Protein AF-A0A3D5TIS3-F1 (afdb_monomer)

Structure (mmCIF, N/CA/C/O backbone):
data_AF-A0A3D5TIS3-F1
#
_entry.id   AF-A0A3D5TIS3-F1
#
loop_
_atom_site.group_PDB
_atom_site.id
_atom_site.type_symbol
_atom_site.label_atom_id
_atom_site.label_alt_id
_atom_site.label_comp_id
_atom_site.label_asym_id
_atom_site.label_entity_id
_atom_site.label_seq_id
_atom_site.pdbx_PDB_ins_code
_atom_site.Cartn_x
_atom_site.Cartn_y
_atom_site.Cartn_z
_atom_site.occupancy
_atom_site.B_iso_or_equiv
_atom_site.auth_seq_id
_atom_site.auth_comp_id
_atom_site.auth_asym_id
_atom_site.auth_atom_id
_atom_site.pdbx_PDB_model_num
ATOM 1 N N . MET A 1 1 ? 1.834 -5.147 -11.925 1.00 90.56 1 MET A N 1
ATOM 2 C CA . MET A 1 1 ? 1.440 -4.172 -10.888 1.00 90.56 1 MET A CA 1
ATOM 3 C C . MET A 1 1 ? 0.392 -4.757 -9.948 1.00 90.56 1 MET A C 1
ATOM 5 O O . MET A 1 1 ? 0.541 -4.603 -8.745 1.00 90.56 1 MET A O 1
ATOM 9 N N . ASP A 1 2 ? -0.590 -5.497 -10.470 1.00 91.56 2 ASP A N 1
ATOM 10 C CA . ASP A 1 2 ? -1.676 -6.131 -9.696 1.00 91.56 2 ASP A CA 1
ATOM 11 C C . ASP A 1 2 ? -1.216 -6.884 -8.443 1.00 91.56 2 ASP A C 1
ATOM 13 O O . ASP A 1 2 ? -1.810 -6.719 -7.382 1.00 91.56 2 ASP A O 1
ATOM 17 N N . TYR A 1 3 ? -0.114 -7.638 -8.538 1.00 93.94 3 TYR A N 1
ATOM 18 C CA . TYR A 1 3 ? 0.488 -8.318 -7.387 1.00 93.94 3 TYR A CA 1
ATOM 19 C C . TYR A 1 3 ? 0.834 -7.352 -6.242 1.00 93.94 3 TYR A C 1
ATOM 21 O O . TYR A 1 3 ? 0.440 -7.583 -5.106 1.00 93.94 3 TYR A O 1
ATOM 29 N N . TRP A 1 4 ? 1.528 -6.249 -6.536 1.00 95.38 4 TRP A N 1
ATOM 30 C CA . TRP A 1 4 ? 1.963 -5.282 -5.524 1.00 95.38 4 TRP A CA 1
ATOM 31 C C . TRP A 1 4 ? 0.804 -4.477 -4.944 1.00 95.38 4 TRP A C 1
ATOM 33 O O . TRP A 1 4 ? 0.791 -4.196 -3.748 1.00 95.38 4 TRP A O 1
ATOM 43 N N . LEU A 1 5 ? -0.193 -4.155 -5.772 1.00 96.06 5 LEU A N 1
ATOM 44 C CA . LEU A 1 5 ? -1.414 -3.506 -5.305 1.00 96.06 5 LEU A CA 1
ATOM 45 C C . LEU A 1 5 ? -2.207 -4.421 -4.358 1.00 96.06 5 LEU A C 1
ATOM 47 O O . LEU A 1 5 ? -2.702 -3.954 -3.334 1.00 96.06 5 LEU A O 1
ATOM 51 N N . GLY A 1 6 ? -2.307 -5.715 -4.682 1.00 97.88 6 GLY A N 1
ATOM 52 C CA . GLY A 1 6 ? -2.912 -6.726 -3.812 1.00 97.88 6 GLY A CA 1
ATOM 53 C C . GLY A 1 6 ? -2.130 -6.900 -2.511 1.00 97.88 6 GLY A C 1
ATOM 54 O O . GLY A 1 6 ? -2.701 -6.758 -1.437 1.00 97.88 6 GLY A O 1
ATOM 55 N N . TYR A 1 7 ? -0.811 -7.080 -2.607 1.00 97.81 7 TYR A N 1
ATOM 56 C CA . TYR A 1 7 ? 0.087 -7.205 -1.457 1.00 97.81 7 TYR A CA 1
ATOM 57 C C . TYR A 1 7 ? -0.066 -6.047 -0.460 1.00 97.81 7 TYR A C 1
ATOM 59 O O . TYR A 1 7 ? -0.206 -6.277 0.740 1.00 97.81 7 TYR A O 1
ATOM 67 N N . ALA A 1 8 ? -0.076 -4.803 -0.948 1.00 97.50 8 ALA A N 1
ATOM 68 C CA . ALA A 1 8 ? -0.225 -3.625 -0.098 1.00 97.50 8 ALA A CA 1
ATOM 69 C C . ALA A 1 8 ? -1.596 -3.583 0.600 1.00 97.50 8 ALA A C 1
ATOM 71 O O . ALA A 1 8 ? -1.674 -3.298 1.794 1.00 97.50 8 ALA A O 1
ATOM 72 N N . LYS A 1 9 ? -2.673 -3.922 -0.121 1.00 98.38 9 LYS A N 1
ATOM 73 C CA . LYS A 1 9 ? -4.034 -3.986 0.432 1.00 98.38 9 LYS A CA 1
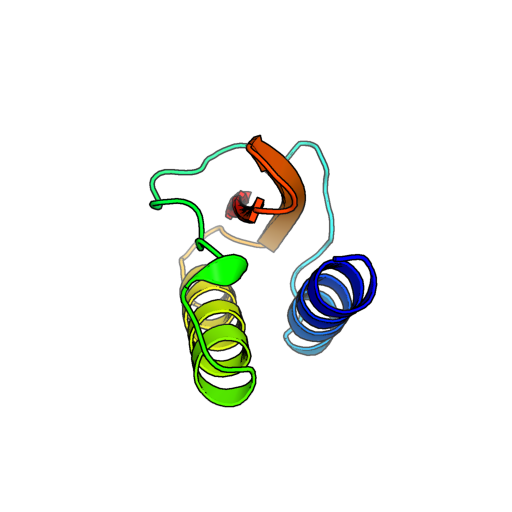ATOM 74 C C . LYS A 1 9 ? -4.177 -5.081 1.487 1.00 98.38 9 LYS A C 1
ATOM 76 O O . LYS A 1 9 ? -4.718 -4.817 2.560 1.00 98.38 9 LYS A O 1
ATOM 81 N N . ASP A 1 10 ? -3.651 -6.270 1.213 1.00 98.62 10 ASP A N 1
ATOM 82 C CA . ASP A 1 10 ? -3.684 -7.398 2.142 1.00 98.62 10 ASP A CA 1
ATOM 83 C C . ASP A 1 10 ? -2.875 -7.096 3.408 1.00 98.62 10 ASP A C 1
ATOM 85 O O . ASP A 1 10 ? -3.335 -7.374 4.517 1.00 98.62 10 ASP A O 1
ATOM 89 N N . TYR A 1 11 ? -1.702 -6.465 3.270 1.00 98.50 11 TYR A N 1
ATOM 90 C CA . TYR A 1 11 ? -0.899 -6.046 4.419 1.00 98.50 11 TYR A CA 1
ATOM 91 C C . TYR A 1 11 ? -1.617 -4.987 5.264 1.00 98.50 11 TYR A C 1
ATOM 93 O O . TYR A 1 11 ? -1.692 -5.143 6.482 1.00 98.50 11 TYR A O 1
ATOM 101 N N . ALA A 1 12 ? -2.196 -3.953 4.637 1.00 98.06 12 ALA A N 1
ATOM 102 C CA . ALA A 1 12 ? -2.942 -2.902 5.334 1.00 98.06 12 ALA A CA 1
ATOM 103 C C . ALA A 1 12 ? -4.085 -3.482 6.183 1.00 98.06 12 ALA A C 1
ATOM 105 O O . ALA A 1 12 ? -4.196 -3.188 7.376 1.00 98.06 12 ALA A O 1
ATOM 106 N N . VAL A 1 13 ? -4.891 -4.371 5.595 1.00 98.44 13 VAL A N 1
ATOM 107 C CA . VAL A 1 13 ? -5.968 -5.066 6.315 1.00 98.44 13 VAL A CA 1
ATOM 108 C C . VAL A 1 13 ? -5.400 -5.968 7.413 1.00 98.44 13 VAL A C 1
ATOM 110 O O . VAL A 1 13 ? -5.922 -5.981 8.528 1.00 98.44 13 VAL A O 1
ATOM 113 N N . GLY A 1 14 ? -4.303 -6.677 7.137 1.00 98.44 14 GLY A N 1
ATOM 114 C CA . GLY A 1 14 ? -3.632 -7.561 8.093 1.00 98.44 14 GLY A CA 1
ATOM 115 C C . GLY A 1 14 ? -3.129 -6.853 9.355 1.00 98.44 14 GLY A C 1
ATOM 116 O O . GLY A 1 14 ? -3.130 -7.457 10.427 1.00 98.44 14 GLY A O 1
ATOM 117 N N . ILE A 1 15 ? -2.759 -5.572 9.257 1.00 97.75 15 ILE A N 1
ATOM 118 C CA . ILE A 1 15 ? -2.348 -4.745 10.406 1.00 97.75 15 ILE A CA 1
ATOM 119 C C . ILE A 1 15 ? -3.499 -3.917 11.008 1.00 97.75 15 ILE A C 1
ATOM 121 O O . ILE A 1 15 ? -3.291 -3.150 11.951 1.00 97.75 15 ILE A O 1
ATOM 125 N N . GLY A 1 16 ? -4.726 -4.085 10.505 1.00 97.06 16 GLY A N 1
ATOM 126 C CA . GLY A 1 16 ? -5.934 -3.471 11.056 1.00 97.06 16 GLY A CA 1
ATOM 127 C C . GLY A 1 16 ? -6.233 -2.056 10.558 1.00 97.06 16 GLY A C 1
ATOM 128 O O . GLY A 1 16 ? -6.875 -1.299 11.287 1.00 97.06 16 GLY A O 1
ATOM 129 N N . LEU A 1 17 ? -5.770 -1.688 9.361 1.00 97.44 17 LEU A N 1
ATOM 130 C CA . LEU A 1 17 ? -6.242 -0.507 8.631 1.00 97.44 17 LEU A CA 1
ATOM 131 C C . LEU A 1 17 ? -7.426 -0.886 7.732 1.00 97.44 17 LEU A C 1
ATOM 133 O O . LEU A 1 17 ? -7.477 -1.980 7.166 1.00 97.44 17 LEU A O 1
ATOM 137 N N . ARG A 1 18 ? -8.388 0.026 7.574 1.00 97.94 18 ARG A N 1
ATOM 138 C CA . ARG A 1 18 ? -9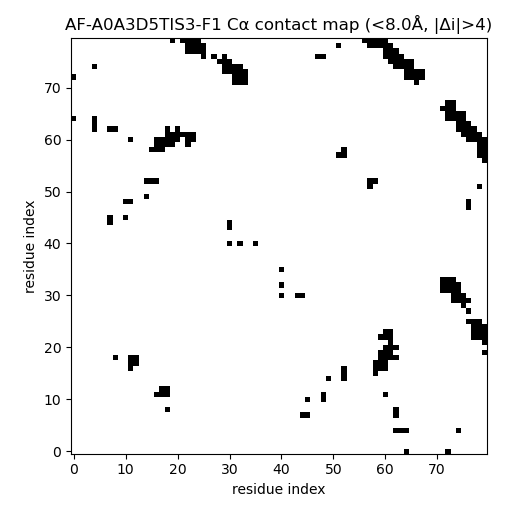.503 -0.133 6.630 1.00 97.94 18 ARG A CA 1
ATOM 139 C C . ARG A 1 18 ? -9.111 0.389 5.249 1.00 97.94 18 ARG A C 1
ATOM 141 O O . ARG A 1 18 ? -8.450 1.410 5.147 1.00 97.94 18 ARG A O 1
ATOM 148 N N . LEU A 1 19 ? -9.575 -0.258 4.184 1.00 97.81 19 LEU A N 1
ATOM 149 C CA . LEU A 1 19 ? -9.492 0.325 2.844 1.00 97.81 19 LEU A CA 1
ATOM 150 C C . LEU A 1 19 ? -10.639 1.326 2.654 1.00 97.81 19 LEU A C 1
ATOM 152 O O . LEU A 1 19 ? -11.806 0.949 2.777 1.00 97.81 19 LEU A O 1
ATOM 156 N N . ASP A 1 20 ? -10.312 2.584 2.376 1.00 96.75 20 ASP A N 1
ATOM 157 C CA . ASP A 1 20 ? -11.281 3.652 2.115 1.00 96.75 20 ASP A CA 1
ATOM 158 C C . ASP A 1 20 ? -10.750 4.574 1.021 1.00 96.75 20 ASP A C 1
ATOM 160 O O . ASP A 1 20 ? -9.686 5.152 1.183 1.00 96.75 20 ASP A O 1
ATOM 164 N N . GLU A 1 21 ? -11.486 4.742 -0.074 1.00 93.81 21 GLU A N 1
ATOM 165 C CA . GLU A 1 21 ? -11.116 5.668 -1.155 1.00 93.81 21 GLU A CA 1
ATOM 166 C C . GLU A 1 21 ? -11.182 7.149 -0.750 1.00 93.81 21 GLU A C 1
ATOM 168 O O . GLU A 1 21 ? -10.618 7.995 -1.435 1.00 93.81 21 GLU A O 1
ATOM 173 N N . ASN A 1 22 ? -11.818 7.463 0.384 1.00 92.44 22 ASN A N 1
ATOM 174 C CA . ASN A 1 22 ? -11.853 8.810 0.953 1.00 92.44 22 ASN A CA 1
ATOM 175 C C . ASN A 1 22 ? -10.636 9.125 1.840 1.00 92.44 22 ASN A C 1
ATOM 177 O O . ASN A 1 22 ? -10.496 10.261 2.288 1.00 92.44 22 ASN A O 1
ATOM 181 N N . ALA A 1 23 ? -9.759 8.149 2.107 1.00 90.94 23 ALA A N 1
ATOM 182 C CA . ALA A 1 23 ? -8.502 8.355 2.827 1.00 90.94 23 ALA A CA 1
ATOM 183 C C . ALA A 1 23 ? -7.467 9.019 1.899 1.00 90.94 23 ALA A C 1
ATOM 185 O O . ALA A 1 23 ? -6.528 8.382 1.422 1.00 90.94 23 ALA A O 1
ATOM 186 N N . THR A 1 24 ? -7.696 10.293 1.571 1.00 83.25 24 THR A N 1
ATOM 187 C CA . THR A 1 24 ? -6.928 11.049 0.568 1.00 83.25 24 THR A CA 1
ATOM 188 C C . THR A 1 24 ? -5.859 11.956 1.164 1.00 83.25 24 THR A C 1
ATOM 190 O O . THR A 1 24 ? -5.137 12.608 0.409 1.00 83.25 24 THR A O 1
ATOM 193 N N . ASP A 1 25 ? -5.741 12.029 2.490 1.00 81.06 25 ASP A N 1
ATOM 194 C CA . ASP A 1 25 ? -4.675 12.809 3.106 1.00 81.06 25 ASP A CA 1
ATOM 195 C C . ASP A 1 25 ? -3.361 12.075 2.845 1.00 81.06 25 ASP A C 1
ATOM 197 O O . ASP A 1 25 ? -3.103 11.025 3.412 1.00 81.06 25 ASP A O 1
ATOM 201 N N . SER A 1 26 ? -2.519 12.584 1.953 1.00 67.81 26 SER A N 1
ATOM 202 C CA . SER A 1 26 ? -1.200 12.005 1.685 1.00 67.81 26 SER A CA 1
ATOM 203 C C . SER A 1 26 ? -0.169 13.121 1.615 1.00 67.81 26 SER A C 1
ATOM 205 O O . SER A 1 26 ? -0.370 14.121 0.925 1.00 67.81 26 SER A O 1
ATOM 207 N N . TRP A 1 27 ? 0.921 12.960 2.364 1.00 62.06 27 TRP A N 1
ATOM 208 C CA . TRP A 1 27 ? 2.095 13.839 2.319 1.00 62.06 27 TRP A CA 1
ATOM 209 C C . TRP A 1 27 ? 3.345 13.094 1.827 1.00 62.06 27 TRP A C 1
ATOM 211 O O . TRP A 1 27 ? 4.412 13.702 1.727 1.00 62.06 27 TRP A O 1
ATOM 221 N N . ASP A 1 28 ? 3.225 11.801 1.510 1.00 72.19 28 ASP A N 1
ATOM 222 C CA . ASP A 1 28 ? 4.363 10.951 1.179 1.00 72.19 28 ASP A CA 1
ATOM 223 C 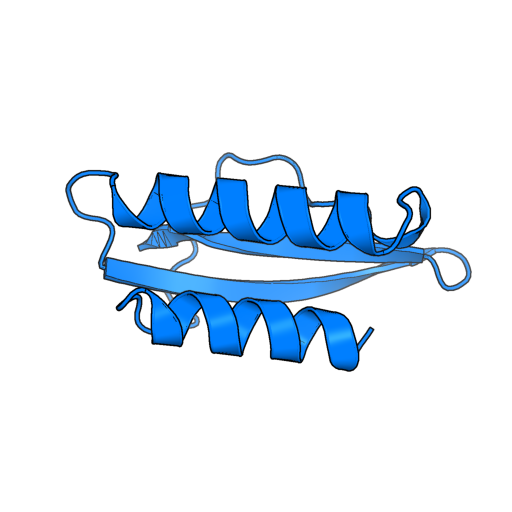C . ASP A 1 28 ? 4.688 10.928 -0.311 1.00 72.19 28 ASP A C 1
ATOM 225 O O . ASP A 1 28 ? 3.850 11.135 -1.192 1.00 72.19 28 ASP A O 1
ATOM 229 N N . THR A 1 29 ? 5.966 10.676 -0.591 1.00 82.44 29 THR A N 1
ATOM 230 C CA . THR A 1 29 ? 6.443 10.488 -1.960 1.00 82.44 29 THR A CA 1
ATOM 231 C C . THR A 1 29 ? 5.971 9.125 -2.466 1.00 82.44 29 THR A C 1
ATOM 233 O O . THR A 1 29 ? 6.247 8.125 -1.803 1.00 82.44 29 THR A O 1
ATOM 236 N N . PRO A 1 30 ? 5.337 9.042 -3.648 1.00 87.38 30 PRO A N 1
ATOM 237 C CA . PRO A 1 30 ? 4.878 7.774 -4.201 1.00 87.38 30 PRO A CA 1
ATOM 238 C C . PRO A 1 30 ? 6.015 6.754 -4.316 1.00 87.38 30 PRO A C 1
ATOM 240 O O . PRO A 1 30 ? 7.145 7.077 -4.705 1.00 87.38 30 PRO A O 1
ATOM 243 N N . ILE A 1 31 ? 5.725 5.492 -4.010 1.00 90.56 31 ILE A N 1
ATOM 244 C CA . ILE A 1 31 ? 6.720 4.426 -4.071 1.00 90.56 31 ILE A CA 1
ATOM 245 C C . ILE A 1 31 ? 6.916 4.044 -5.539 1.00 90.56 31 ILE A C 1
ATOM 247 O O . ILE A 1 31 ? 6.093 3.347 -6.133 1.00 90.56 31 ILE A O 1
ATOM 251 N N . ARG A 1 32 ? 8.037 4.461 -6.137 1.00 88.31 32 ARG A N 1
ATOM 252 C CA . ARG A 1 32 ? 8.404 4.047 -7.499 1.00 88.31 32 ARG A CA 1
ATOM 253 C C . ARG A 1 32 ? 8.735 2.554 -7.532 1.00 88.31 32 ARG A C 1
ATOM 255 O O . ARG A 1 32 ? 9.811 2.137 -7.100 1.00 88.31 32 ARG A O 1
ATOM 262 N N . CYS A 1 33 ? 7.801 1.749 -8.036 1.00 85.81 33 CYS A N 1
ATOM 263 C CA . CYS A 1 33 ? 7.881 0.289 -7.990 1.00 85.81 33 CYS A CA 1
ATOM 264 C C . CYS A 1 33 ? 8.966 -0.261 -8.917 1.00 85.81 33 CYS A C 1
ATOM 266 O O . CYS A 1 33 ? 9.640 -1.234 -8.600 1.00 85.81 33 CYS A O 1
ATOM 268 N N . SER A 1 34 ? 9.144 0.370 -10.072 1.00 81.31 34 SER A N 1
ATOM 269 C CA . SER A 1 34 ? 9.986 -0.129 -11.156 1.00 81.31 34 SER A CA 1
ATOM 270 C C . SER A 1 34 ? 11.493 0.064 -10.948 1.00 81.31 34 SER A C 1
ATOM 272 O O . SER A 1 34 ? 12.283 -0.514 -11.690 1.00 81.31 34 SER A O 1
ATOM 274 N N . SER A 1 35 ? 11.911 0.846 -9.948 1.00 81.75 35 SER A N 1
ATOM 275 C CA . SER A 1 35 ? 13.324 1.067 -9.606 1.00 81.75 35 SER A CA 1
ATOM 276 C C . SER A 1 35 ? 13.812 0.226 -8.421 1.00 81.75 35 SER A C 1
ATOM 278 O O . SER A 1 35 ? 14.952 0.392 -7.983 1.00 81.75 35 SER A O 1
ATOM 280 N N . LYS A 1 36 ? 12.966 -0.658 -7.877 1.00 84.56 36 LYS A N 1
ATOM 281 C CA . LYS A 1 36 ? 13.230 -1.426 -6.653 1.00 84.56 36 LYS A CA 1
ATOM 282 C C . LYS A 1 36 ? 13.239 -2.929 -6.937 1.00 84.56 36 LYS A C 1
ATOM 284 O O . LYS A 1 36 ? 12.519 -3.410 -7.807 1.00 84.56 36 LYS A O 1
ATOM 289 N N . THR A 1 37 ? 14.041 -3.676 -6.179 1.00 92.81 37 THR A N 1
ATOM 290 C CA . THR A 1 37 ? 13.892 -5.137 -6.095 1.00 92.81 37 THR A CA 1
ATOM 291 C C . THR A 1 37 ? 12.619 -5.485 -5.321 1.00 92.81 37 THR A C 1
ATOM 293 O O . THR A 1 37 ? 12.086 -4.641 -4.597 1.00 92.81 37 THR A O 1
ATOM 296 N N . GLU A 1 38 ? 12.145 -6.728 -5.434 1.00 92.75 38 GLU A N 1
ATOM 297 C CA . GLU A 1 38 ? 10.924 -7.169 -4.745 1.00 92.75 38 GLU A CA 1
ATOM 298 C C . GLU A 1 38 ? 11.017 -6.989 -3.222 1.00 92.75 38 GLU A C 1
ATOM 300 O O . GLU A 1 38 ? 10.129 -6.387 -2.623 1.00 92.75 38 GLU A O 1
ATOM 305 N N . ASP A 1 39 ? 12.126 -7.403 -2.600 1.00 95.12 39 ASP A N 1
ATOM 306 C CA . ASP A 1 39 ? 12.326 -7.262 -1.150 1.00 95.12 39 ASP A CA 1
ATOM 307 C C . ASP A 1 39 ? 12.328 -5.799 -0.691 1.00 95.12 39 ASP A C 1
ATOM 309 O O . ASP A 1 39 ? 11.765 -5.466 0.354 1.00 95.12 39 ASP A O 1
ATOM 313 N N . VAL A 1 40 ? 12.940 -4.909 -1.480 1.00 94.56 40 VAL A N 1
ATOM 314 C CA . VAL A 1 40 ? 12.982 -3.474 -1.173 1.00 94.56 40 VAL A CA 1
ATOM 315 C C . VAL A 1 40 ? 11.593 -2.866 -1.327 1.00 94.56 40 VAL A C 1
ATOM 317 O O . VAL A 1 40 ? 11.170 -2.09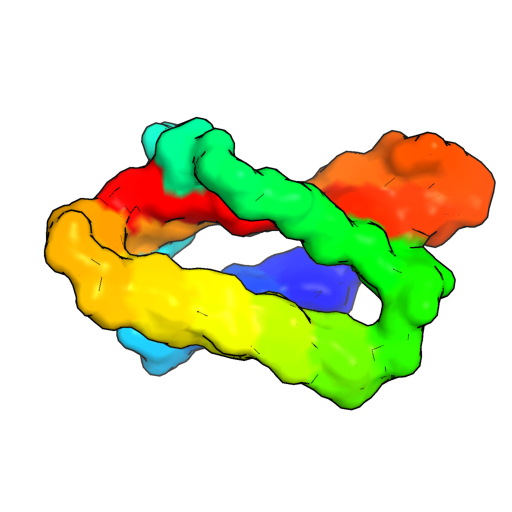7 -0.473 1.00 94.56 40 VAL A O 1
ATOM 320 N N . LEU A 1 41 ? 10.852 -3.217 -2.376 1.00 94.56 41 LEU A N 1
ATOM 321 C CA . LEU A 1 41 ? 9.492 -2.721 -2.565 1.00 94.56 41 LEU A CA 1
ATOM 322 C C . LEU A 1 41 ? 8.559 -3.193 -1.439 1.00 94.56 41 LEU A C 1
ATOM 324 O O . LEU A 1 41 ? 7.829 -2.383 -0.871 1.00 94.56 41 LEU A O 1
ATOM 328 N N . ALA A 1 42 ? 8.645 -4.467 -1.051 1.00 96.31 42 ALA A N 1
ATOM 329 C CA . ALA A 1 42 ? 7.897 -5.015 0.075 1.00 96.31 42 ALA A CA 1
ATOM 330 C C . ALA A 1 42 ? 8.258 -4.343 1.410 1.00 96.31 42 ALA A C 1
ATOM 332 O O . ALA A 1 42 ? 7.383 -4.132 2.246 1.00 96.31 42 ALA A O 1
ATOM 333 N N . ALA A 1 43 ? 9.532 -4.015 1.645 1.00 96.12 43 ALA A N 1
ATOM 334 C CA . ALA A 1 43 ? 9.949 -3.282 2.841 1.00 96.12 43 ALA A CA 1
ATOM 335 C C . ALA A 1 43 ? 9.322 -1.882 2.894 1.00 96.12 43 ALA A C 1
ATOM 337 O O . ALA A 1 43 ? 8.673 -1.567 3.881 1.00 96.12 43 ALA A O 1
ATOM 338 N N . TYR A 1 44 ? 9.408 -1.107 1.807 1.00 94.88 44 TYR A N 1
ATOM 339 C CA . TYR A 1 44 ? 8.829 0.242 1.744 1.00 94.88 44 TYR A CA 1
ATOM 340 C C . TYR A 1 44 ? 7.311 0.232 1.972 1.00 94.88 44 TYR A C 1
ATOM 342 O O . TYR A 1 44 ? 6.807 0.999 2.779 1.00 94.88 44 TYR A O 1
ATOM 350 N N . ILE A 1 45 ? 6.585 -0.689 1.325 1.00 95.62 45 ILE A N 1
ATOM 351 C CA . ILE A 1 45 ? 5.131 -0.825 1.518 1.00 95.62 45 ILE A CA 1
ATOM 352 C C . ILE A 1 45 ? 4.793 -1.110 2.985 1.00 95.62 45 ILE A C 1
ATOM 354 O O . ILE A 1 45 ? 3.848 -0.544 3.533 1.00 95.62 45 ILE A O 1
ATOM 358 N N . ARG A 1 46 ? 5.545 -2.013 3.625 1.00 97.12 46 ARG A N 1
ATOM 359 C CA . ARG A 1 46 ? 5.307 -2.369 5.026 1.00 97.12 46 ARG A CA 1
ATOM 360 C C . ARG A 1 46 ? 5.644 -1.226 5.967 1.00 97.12 46 ARG A C 1
ATOM 362 O O . ARG A 1 46 ? 4.882 -1.012 6.9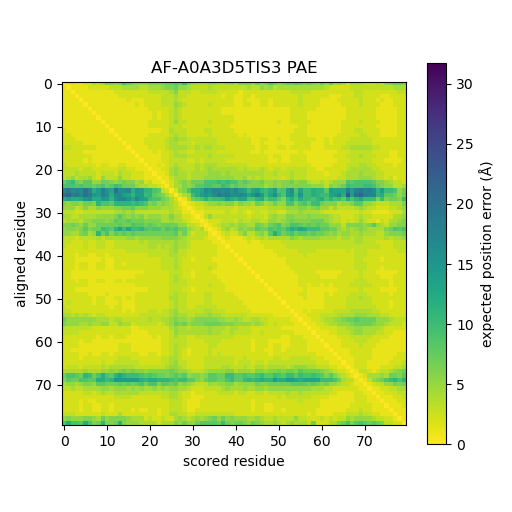05 1.00 97.12 46 ARG A O 1
ATOM 369 N N . ASP A 1 47 ? 6.747 -0.527 5.730 1.00 95.25 47 ASP A N 1
ATOM 370 C CA . ASP A 1 47 ? 7.191 0.585 6.565 1.00 95.25 47 ASP A CA 1
ATOM 371 C C . ASP A 1 47 ? 6.167 1.727 6.531 1.00 95.25 47 ASP A C 1
ATOM 373 O O . ASP A 1 47 ? 5.706 2.134 7.598 1.00 95.25 47 ASP A O 1
ATOM 377 N N . ASP A 1 48 ? 5.708 2.144 5.346 1.00 94.25 48 ASP A N 1
ATOM 378 C CA . ASP A 1 48 ? 4.709 3.214 5.192 1.00 94.25 48 ASP A CA 1
ATOM 379 C C . ASP A 1 48 ? 3.371 2.843 5.858 1.00 94.25 48 ASP A C 1
ATOM 381 O O . ASP A 1 48 ? 2.811 3.609 6.643 1.00 94.25 48 ASP A O 1
ATOM 385 N N . LEU A 1 49 ? 2.871 1.622 5.632 1.00 95.88 49 LEU A N 1
ATOM 386 C CA . LEU A 1 49 ? 1.608 1.172 6.235 1.00 95.88 49 LEU A CA 1
ATOM 387 C C . LEU A 1 49 ? 1.711 0.998 7.754 1.00 95.88 49 LEU A C 1
ATOM 389 O O . LEU A 1 49 ? 0.768 1.307 8.483 1.00 95.88 49 LEU A O 1
ATOM 393 N N . THR A 1 50 ? 2.850 0.516 8.253 1.00 96.25 50 THR A N 1
ATOM 394 C CA . THR A 1 50 ? 3.092 0.386 9.698 1.00 96.25 50 THR A CA 1
ATOM 395 C C . THR A 1 50 ? 3.230 1.759 10.346 1.00 96.25 50 THR A C 1
ATOM 397 O O . THR A 1 50 ? 2.761 1.952 11.467 1.00 96.25 50 THR A O 1
ATOM 400 N N . TYR A 1 51 ? 3.841 2.718 9.648 1.00 94.00 51 TYR A N 1
ATOM 401 C CA . TYR A 1 51 ? 3.910 4.104 10.084 1.00 94.00 51 TYR A CA 1
ATOM 402 C C . TYR A 1 51 ? 2.504 4.692 10.229 1.00 94.00 51 TYR A C 1
ATOM 404 O O . TYR A 1 51 ? 2.136 5.061 11.343 1.00 94.00 51 TYR A O 1
ATOM 412 N N . TYR A 1 52 ? 1.676 4.637 9.180 1.00 93.69 52 TYR A N 1
ATOM 413 C CA . TYR A 1 52 ? 0.285 5.108 9.228 1.00 93.69 52 TYR A CA 1
ATOM 414 C C . TYR A 1 52 ? -0.523 4.421 10.323 1.00 93.69 52 TYR A C 1
ATOM 416 O O . TYR A 1 52 ? -1.210 5.081 11.092 1.00 93.69 52 TYR A O 1
ATOM 424 N N . LYS A 1 53 ? -0.378 3.104 10.491 1.00 94.88 53 LYS A N 1
ATOM 425 C CA . LYS A 1 53 ? -1.062 2.368 11.563 1.00 94.88 53 LYS A CA 1
ATOM 426 C C . LYS A 1 53 ? -0.751 2.894 12.972 1.00 94.88 53 LYS A C 1
ATOM 428 O O . LYS A 1 53 ? -1.584 2.744 13.870 1.00 94.88 53 LYS A O 1
ATOM 433 N N . ASN A 1 54 ? 0.439 3.452 13.172 1.00 95.00 54 ASN A N 1
ATOM 434 C CA . ASN A 1 54 ? 0.889 3.980 14.455 1.00 95.00 54 ASN A CA 1
ATOM 435 C C . ASN A 1 54 ? 0.636 5.487 14.614 1.00 95.00 54 ASN A C 1
ATOM 437 O O . ASN A 1 54 ? 0.841 6.010 15.711 1.00 95.00 54 ASN A O 1
ATOM 441 N N . GLU A 1 55 ? 0.198 6.188 13.566 1.00 92.38 55 GLU A N 1
ATOM 442 C CA . GLU A 1 55 ? -0.179 7.595 13.661 1.00 92.38 55 GLU A CA 1
ATOM 443 C C . GLU A 1 55 ? -1.544 7.759 14.339 1.00 92.38 55 GLU A C 1
ATOM 445 O O . GLU A 1 55 ? -2.521 7.076 14.024 1.00 92.38 55 GLU A O 1
ATOM 450 N N . GLU A 1 56 ? -1.623 8.692 15.290 1.00 91.00 56 GLU A N 1
ATOM 451 C CA . GLU A 1 56 ? -2.868 8.989 15.992 1.00 91.00 56 GLU A CA 1
ATOM 452 C C . GLU A 1 56 ? -3.929 9.498 15.006 1.00 91.00 56 GLU A C 1
ATOM 454 O O . GLU A 1 56 ? -3.708 10.453 14.264 1.00 91.00 56 GLU A O 1
ATOM 459 N N . GLY A 1 57 ? -5.096 8.850 15.006 1.00 90.00 57 GLY A N 1
ATOM 460 C CA . GLY A 1 57 ? -6.213 9.204 14.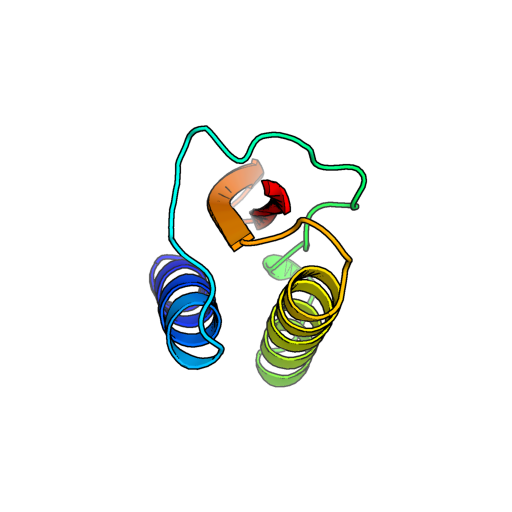132 1.00 90.00 57 GLY A CA 1
ATOM 461 C C . GLY A 1 57 ? -6.212 8.513 12.769 1.00 90.00 57 GLY A C 1
ATOM 462 O O . GLY A 1 57 ? -7.250 8.543 12.117 1.00 90.00 57 GLY A O 1
ATOM 463 N N . CYS A 1 58 ? -5.134 7.826 12.369 1.00 94.00 58 CYS A N 1
ATOM 464 C CA . CYS A 1 58 ? -5.156 7.040 11.139 1.00 94.00 58 CYS A CA 1
ATOM 465 C C . CYS A 1 58 ? -5.821 5.677 11.370 1.00 94.00 58 CYS A C 1
ATOM 467 O O . CYS A 1 58 ? -5.376 4.838 12.159 1.00 94.00 58 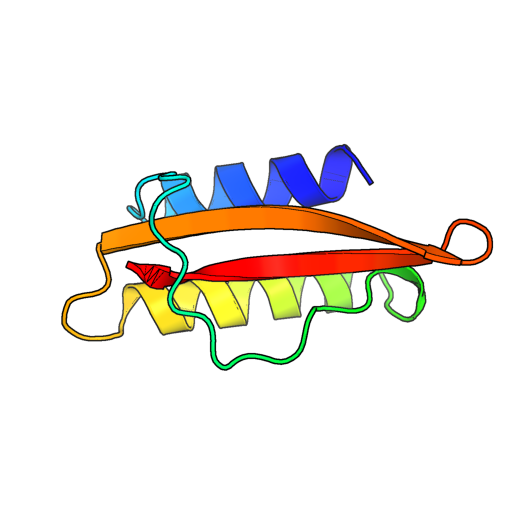CYS A O 1
ATOM 469 N N . THR A 1 59 ? -6.927 5.454 10.670 1.00 95.69 59 THR A N 1
ATOM 470 C CA . THR A 1 59 ? -7.719 4.221 10.752 1.00 95.69 59 THR A CA 1
ATOM 471 C C . THR A 1 59 ? -8.024 3.622 9.385 1.00 95.69 59 THR A C 1
ATOM 473 O O . THR A 1 59 ? -8.419 2.453 9.303 1.00 95.69 59 THR A O 1
ATOM 476 N N . ALA A 1 60 ? -7.821 4.387 8.313 1.00 96.62 60 ALA A N 1
ATOM 477 C CA . ALA A 1 60 ? -8.063 3.956 6.952 1.00 96.62 60 ALA A CA 1
ATOM 478 C C . ALA A 1 60 ? -6.952 4.402 5.997 1.00 96.62 60 ALA A C 1
ATOM 480 O O . ALA A 1 60 ? -6.244 5.376 6.239 1.00 96.62 60 ALA A O 1
ATOM 481 N N . VAL A 1 61 ? -6.818 3.668 4.894 1.00 96.62 61 VAL A N 1
ATOM 482 C CA . VAL A 1 61 ? -5.911 3.996 3.798 1.00 96.62 61 VAL A CA 1
ATOM 483 C C . VAL A 1 61 ? -6.567 3.800 2.438 1.00 96.62 61 VAL A C 1
ATOM 485 O O . VAL A 1 61 ? -7.359 2.872 2.239 1.00 96.62 61 VAL A O 1
ATOM 488 N N . TRP A 1 62 ? -6.178 4.633 1.477 1.00 96.38 62 TRP A N 1
ATOM 489 C CA . TRP A 1 62 ? -6.461 4.429 0.063 1.00 96.38 62 TRP A CA 1
ATOM 490 C C . TRP A 1 62 ? -5.181 4.009 -0.646 1.00 96.38 62 TRP A C 1
ATOM 492 O O . TRP A 1 62 ? -4.177 4.708 -0.573 1.00 96.38 62 TRP A O 1
ATOM 502 N N . ILE A 1 63 ? -5.204 2.870 -1.339 1.00 95.81 63 ILE A N 1
ATOM 503 C CA . ILE A 1 63 ? -4.031 2.348 -2.046 1.00 95.81 63 ILE A CA 1
ATOM 504 C C . ILE A 1 63 ? -4.367 2.207 -3.522 1.00 95.81 63 ILE A C 1
ATOM 506 O O . ILE A 1 63 ? -5.256 1.426 -3.894 1.00 95.81 63 ILE A O 1
ATOM 510 N N . TRP A 1 64 ? -3.630 2.930 -4.359 1.00 95.12 64 TRP A N 1
ATOM 511 C CA . TRP A 1 64 ? -3.757 2.879 -5.811 1.00 95.12 64 TRP A CA 1
ATOM 512 C C . TRP A 1 64 ? -2.387 2.924 -6.487 1.00 95.12 64 TRP A C 1
ATOM 514 O O . TRP A 1 64 ? -1.357 3.133 -5.847 1.00 95.12 64 TRP A O 1
ATOM 524 N N . ALA A 1 65 ? -2.370 2.643 -7.786 1.00 93.69 65 ALA A N 1
ATOM 525 C CA . ALA A 1 65 ? -1.159 2.679 -8.588 1.00 93.69 65 ALA A CA 1
ATOM 526 C C . ALA A 1 65 ? -1.420 3.439 -9.883 1.00 93.69 65 ALA A C 1
ATOM 528 O O . ALA A 1 65 ? -2.451 3.226 -10.523 1.00 93.69 65 ALA A O 1
ATOM 529 N N . GLU A 1 66 ? -0.466 4.269 -10.290 1.00 93.00 66 GLU A N 1
ATOM 530 C CA . GLU A 1 66 ? -0.520 5.001 -11.554 1.00 93.00 66 GLU A CA 1
ATOM 531 C C . GLU A 1 66 ? 0.675 4.639 -12.427 1.00 93.00 66 GLU A C 1
ATOM 533 O O . GLU A 1 66 ? 1.789 4.423 -11.943 1.00 93.00 66 GLU A O 1
ATOM 538 N N . GLN A 1 67 ? 0.439 4.547 -13.736 1.00 93.31 67 GLN A N 1
ATOM 539 C CA . GLN A 1 67 ? 1.506 4.353 -14.707 1.00 93.31 67 GLN A CA 1
ATOM 540 C C . GLN A 1 67 ? 2.144 5.707 -15.029 1.00 93.31 67 GLN A C 1
ATOM 542 O O . GLN A 1 67 ? 1.460 6.616 -15.491 1.00 93.31 67 GLN A O 1
ATOM 547 N N . VAL A 1 68 ? 3.458 5.825 -14.840 1.00 89.94 68 VAL A N 1
ATOM 548 C CA . VAL A 1 68 ? 4.195 7.099 -14.999 1.00 89.94 68 VAL A CA 1
ATOM 549 C C . VAL A 1 68 ? 5.084 7.151 -16.252 1.00 89.94 68 VAL A C 1
ATOM 551 O O . VAL A 1 68 ? 5.782 8.132 -16.488 1.00 89.94 68 VAL A O 1
ATOM 554 N N . GLY A 1 69 ? 5.053 6.100 -17.076 1.00 83.94 69 GLY A N 1
ATOM 555 C CA . GLY A 1 69 ? 5.772 5.971 -18.354 1.00 83.94 69 GLY A CA 1
ATOM 556 C C . GLY A 1 69 ? 6.125 4.511 -18.643 1.00 83.94 69 GLY A C 1
ATOM 557 O O . GLY A 1 69 ? 6.036 3.715 -17.726 1.00 83.94 69 GLY A O 1
ATOM 558 N N . ASP A 1 70 ? 6.470 4.134 -19.880 1.00 85.44 70 ASP A N 1
ATOM 559 C CA . ASP A 1 70 ? 7.011 2.828 -20.343 1.00 85.44 70 ASP A CA 1
ATOM 560 C C . ASP A 1 70 ? 7.054 1.665 -19.315 1.00 85.44 70 ASP A C 1
ATOM 562 O O . ASP A 1 70 ? 8.110 1.212 -18.868 1.00 85.44 70 ASP A O 1
ATOM 566 N N . GLY A 1 71 ? 5.879 1.173 -18.904 1.00 84.25 71 GLY A N 1
ATOM 567 C CA . GLY A 1 71 ? 5.735 0.070 -17.933 1.00 84.25 71 GLY A CA 1
ATOM 568 C C . GLY A 1 71 ? 6.187 0.351 -16.485 1.00 84.25 71 GLY A C 1
ATOM 569 O O . GLY A 1 71 ? 6.214 -0.567 -15.668 1.00 84.25 71 GLY A O 1
ATOM 570 N N . GLN A 1 72 ? 6.537 1.591 -16.162 1.00 89.69 72 GLN A N 1
ATOM 571 C CA . GLN A 1 72 ? 6.865 2.109 -14.837 1.00 89.69 72 GLN A CA 1
ATOM 572 C C . GLN A 1 72 ? 5.593 2.495 -14.079 1.00 89.69 72 GLN A C 1
ATOM 574 O O . GLN A 1 72 ? 4.693 3.126 -14.637 1.00 89.69 72 GLN A O 1
ATOM 579 N N . TYR A 1 73 ? 5.553 2.159 -12.793 1.00 92.94 73 TYR A N 1
ATOM 580 C CA . TYR A 1 73 ? 4.415 2.432 -11.922 1.00 92.94 73 TYR A CA 1
ATOM 581 C C . TYR A 1 73 ? 4.872 3.076 -10.619 1.00 92.94 73 TYR A C 1
ATOM 583 O O . TYR A 1 73 ? 5.938 2.745 -10.088 1.00 92.94 73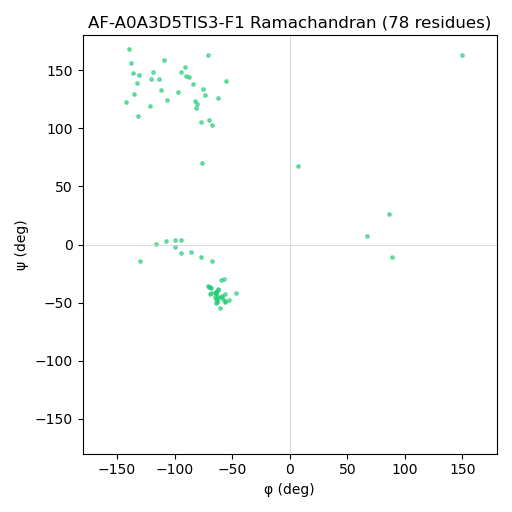 TYR A O 1
ATOM 591 N N . GLU A 1 74 ? 4.028 3.957 -10.104 1.00 93.75 74 GLU A N 1
ATOM 592 C CA . GLU A 1 74 ? 4.112 4.496 -8.754 1.00 93.75 74 GLU A CA 1
ATOM 5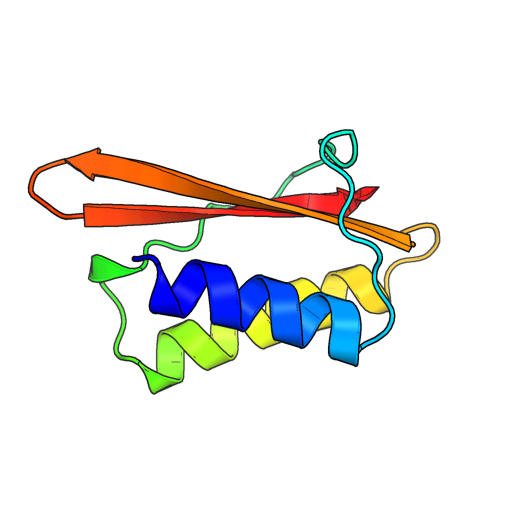93 C C . GLU A 1 74 ? 2.930 3.976 -7.941 1.00 93.75 74 GLU A C 1
ATOM 595 O O . GLU A 1 74 ? 1.796 3.962 -8.423 1.00 93.75 74 GLU A O 1
ATOM 600 N N . LEU A 1 75 ? 3.214 3.492 -6.732 1.00 94.38 75 LEU A N 1
ATOM 601 C CA . LEU A 1 75 ? 2.207 3.104 -5.754 1.00 94.38 75 LEU A CA 1
ATOM 602 C C . LEU A 1 75 ? 2.000 4.264 -4.784 1.00 94.38 75 LEU A C 1
ATOM 604 O O . LEU A 1 75 ? 2.961 4.802 -4.232 1.00 94.38 75 LEU A O 1
ATOM 608 N N . PHE A 1 76 ? 0.743 4.606 -4.563 1.00 93.88 76 PHE A N 1
ATOM 609 C CA . PHE A 1 76 ? 0.317 5.670 -3.675 1.00 93.88 76 PHE A CA 1
ATOM 610 C C . PHE A 1 76 ? -0.430 5.072 -2.489 1.00 93.88 76 PHE A C 1
ATOM 612 O O . PHE A 1 76 ? -1.180 4.101 -2.641 1.00 93.88 76 PHE A O 1
ATOM 619 N N . ILE A 1 77 ? -0.220 5.667 -1.318 1.00 94.44 77 ILE A N 1
ATOM 620 C CA . ILE A 1 77 ? -0.913 5.330 -0.079 1.00 94.44 77 ILE A CA 1
ATOM 621 C C . ILE A 1 77 ? -1.391 6.656 0.520 1.00 94.44 77 ILE A C 1
ATOM 623 O O . ILE A 1 77 ? -0.589 7.504 0.909 1.00 94.44 77 ILE A O 1
ATOM 627 N N . GLY A 1 78 ? -2.701 6.872 0.523 1.00 93.44 78 GLY A N 1
ATOM 628 C CA . GLY A 1 78 ? -3.339 7.953 1.271 1.00 93.44 78 GLY A CA 1
ATOM 629 C C . GLY A 1 78 ? -3.799 7.449 2.633 1.00 93.44 78 GLY A C 1
ATOM 630 O O . GLY A 1 78 ? -4.137 6.271 2.757 1.00 93.44 78 GLY A O 1
ATOM 631 N N . ARG A 1 79 ? -3.794 8.315 3.647 1.00 91.19 79 ARG A N 1
ATOM 632 C CA . ARG A 1 79 ? -4.272 8.039 5.009 1.00 91.19 79 ARG A CA 1
ATOM 633 C C . ARG A 1 79 ? -5.577 8.782 5.301 1.00 91.19 79 ARG A C 1
ATOM 635 O O . ARG A 1 79 ? -5.922 9.760 4.638 1.00 91.19 79 ARG A O 1
ATOM 642 N N . GLY A 1 80 ? -6.306 8.287 6.295 1.00 88.00 80 GLY A N 1
ATOM 643 C CA . GLY A 1 80 ? -7.532 8.869 6.843 1.00 88.00 80 GLY A CA 1
ATOM 644 C C . GLY A 1 80 ? -7.984 8.165 8.110 1.00 88.00 80 GLY A C 1
ATOM 645 O O . GLY A 1 80 ? -7.270 7.245 8.581 1.00 88.00 80 GLY A O 1
#

Nearest PDB structures (foldseek):
  5iuj-assembly2_E  TM=5.632E-01  e=3.453E-01  Bacillus subtilis subsp. subtilis str. 168
  5b0a-assembly1_A  TM=6.201E-01  e=5.880E+00  Cannabis sativa
  2dda-assembly4_D  TM=5.089E-01  e=9.052E+00  Pseudechis australis
  4d53-assembly2_B  TM=3.090E-01  e=4.595E+00  Borreliella burgdorferi B31

Solvent-accessible surface area (backbone atoms only — not comparable to full-atom values): 4559 Å² total; per-residue (Å²): 108,70,67,59,58,48,52,50,52,52,50,37,47,73,73,67,36,40,85,32,88,81,11,65,58,59,93,72,81,61,46,58,53,72,84,47,56,69,71,56,45,53,48,54,54,50,49,55,49,53,49,46,63,70,39,90,81,40,51,27,30,20,77,52,73,46,80,79,48,98,93,31,37,31,41,42,68,19,36,55

Radius of gyration: 11.84 Å; Cα contacts (8 Å, |Δi|>4): 127; chains: 1; bounding box: 26×22×36 Å

pLDDT: mean 92.12, std 6.69, range [62.06, 98.62]

Foldseek 3Di:
DVVLLVLLQVLLVVLQAAEDPVLAADPDDFAWPVVDDPVRSSVVSNVVSVVLSPDPPWRYWHWDWDDPDDPIITIDIGTD

Mean predicted aligned error: 3.22 Å

Secondary structure (DSSP, 8-state):
-HHHHHHHHHHHHHTTPEE-TT--B--SPPEEGGGS-HHHHHHHHHHHHHHHHHSTT--EEEEEEEEEETTEEEEEEEE-

Sequence (80 aa):
MDYWLGYAKDYAVGIGLRLDENATDSWDTPIRCSSKTEDVLAAYIRDDLTYYKNEEGCTAVWIWAEQVGDGQYELFIGRG